Protein AF-A0AAE5H679-F1 (afdb_monomer)

Secondary structure (DSSP, 8-state):
-HHHHHT--GGGSPTT-----HHHHHHHHTT-S-----

InterPro domains:
  IPR027396 DsrEFH-like [G3DSA:3.40.1260.10] (1-38)
  IPR032836 DsrE2-like family [PF13686] (1-37)

pLDDT: mean 87.27, std 3.4, range [72.88, 91.62]

Radius of gyration: 12.34 Å; Cα contacts (8 Å, |Δi|>4): 5; chains: 1; bounding box: 23×17×32 Å

Mean predicted aligned error: 4.58 Å

Foldseek 3Di:
DVCVVVVHDPVVDDPDDDDDDPVRVCVVCVPPPDDDDD

Sequence (38 aa):
MSMELMGIKKEEFIDGGEIGGVASYLGSTEGSGLNLFI

Solvent-accessible surface area (backbone atoms only — not comparable to full-atom values): 2786 Å² total; per-residue (Å²): 108,73,48,66,75,70,69,58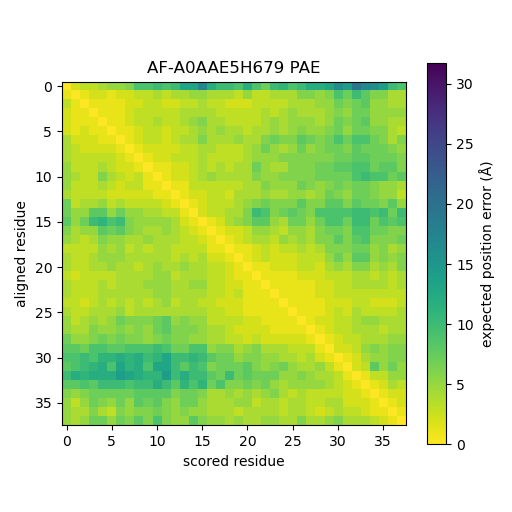,59,78,85,78,55,73,88,93,72,83,94,73,53,71,68,55,51,49,64,72,42,71,85,44,98,70,88,85,90,130

Structure (mmCIF, N/CA/C/O backbone):
data_AF-A0AAE5H679-F1
#
_entry.id   AF-A0AAE5H679-F1
#
loop_
_atom_site.group_PDB
_atom_site.id
_atom_site.type_symbol
_atom_site.label_atom_id
_atom_site.label_alt_id
_atom_site.label_comp_id
_atom_site.label_asym_id
_atom_site.label_entity_id
_atom_site.label_seq_id
_atom_site.pdbx_PDB_ins_code
_atom_site.Cartn_x
_atom_site.Cartn_y
_atom_site.Cartn_z
_atom_site.occupancy
_atom_site.B_iso_or_equiv
_atom_site.auth_seq_id
_atom_site.auth_comp_id
_atom_site.auth_asym_id
_atom_site.auth_atom_id
_atom_site.pdbx_PDB_model_num
ATOM 1 N N . MET A 1 1 ? 3.693 2.455 7.328 1.00 72.88 1 MET A N 1
ATOM 2 C CA . MET A 1 1 ? 4.102 3.863 7.111 1.00 72.88 1 MET A CA 1
ATOM 3 C C . MET A 1 1 ? 2.915 4.808 6.937 1.00 72.88 1 MET A C 1
ATOM 5 O O . MET A 1 1 ? 2.568 5.435 7.923 1.00 72.88 1 MET A O 1
ATOM 9 N N . SER A 1 2 ? 2.248 4.919 5.777 1.00 86.69 2 SER A N 1
ATOM 10 C CA . SER A 1 2 ? 1.154 5.909 5.622 1.00 86.69 2 SER A CA 1
ATOM 11 C C . SER A 1 2 ? -0.090 5.591 6.460 1.00 86.69 2 SER A C 1
ATOM 13 O O . SER A 1 2 ? -0.654 6.486 7.077 1.00 86.69 2 SER A O 1
ATOM 15 N N . MET A 1 3 ? -0.482 4.313 6.541 1.00 90.50 3 MET A N 1
ATOM 16 C CA . MET A 1 3 ? -1.618 3.884 7.373 1.00 90.50 3 MET A CA 1
ATOM 17 C C . MET A 1 3 ? -1.390 4.159 8.864 1.00 90.50 3 MET A C 1
ATOM 19 O O . MET A 1 3 ? -2.274 4.681 9.530 1.00 90.50 3 MET A O 1
ATOM 23 N N . GLU A 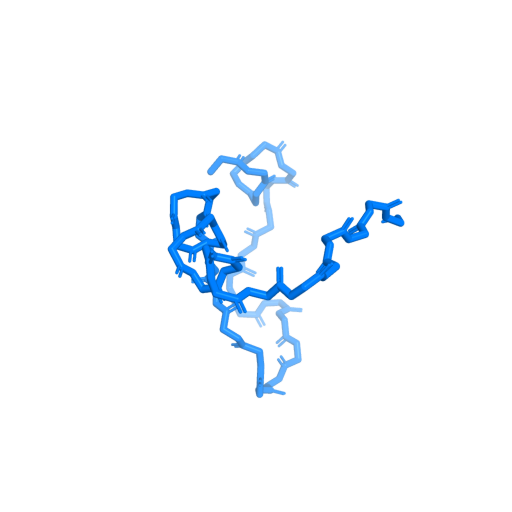1 4 ? -0.185 3.875 9.371 1.00 87.69 4 GLU A N 1
ATOM 24 C CA . GLU A 1 4 ? 0.192 4.156 10.764 1.00 87.69 4 GLU A 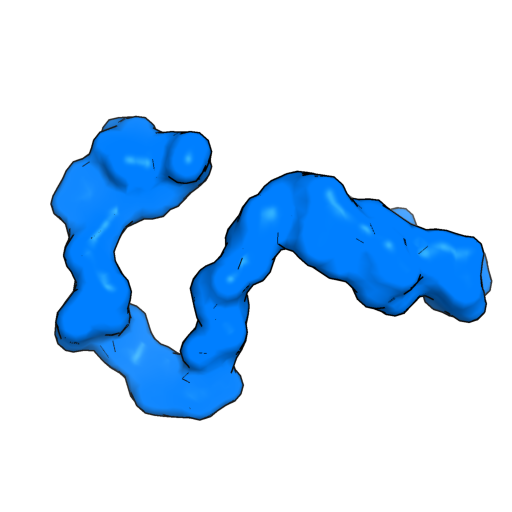CA 1
ATOM 25 C C . GLU A 1 4 ? 0.206 5.659 11.058 1.00 87.69 4 GLU A C 1
ATOM 27 O O . GLU A 1 4 ? -0.251 6.080 12.115 1.00 87.69 4 GLU A O 1
ATOM 32 N N . LEU A 1 5 ? 0.677 6.470 10.104 1.00 90.44 5 LEU A N 1
ATOM 33 C CA . LEU A 1 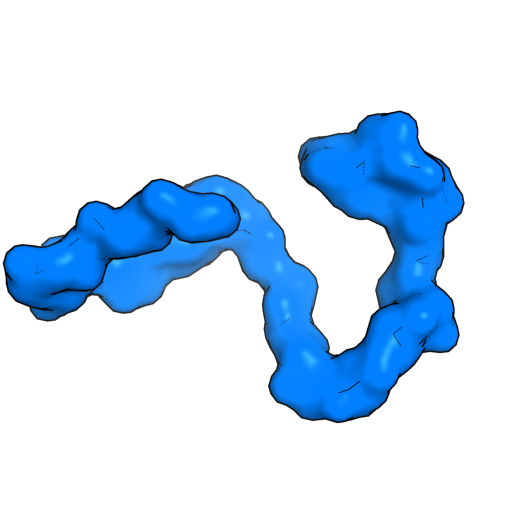5 ? 0.694 7.927 10.229 1.00 90.44 5 LEU A CA 1
ATOM 34 C C . LEU A 1 5 ? -0.720 8.518 10.305 1.00 90.44 5 LEU A C 1
ATOM 36 O O . LEU A 1 5 ? -0.943 9.481 11.033 1.00 90.44 5 LEU A O 1
ATOM 40 N N . MET A 1 6 ? -1.668 7.945 9.561 1.00 91.62 6 MET A N 1
ATOM 41 C CA . MET A 1 6 ? -3.069 8.373 9.577 1.00 91.62 6 MET A CA 1
ATOM 42 C C . MET A 1 6 ? -3.911 7.678 10.660 1.00 91.62 6 MET A C 1
ATOM 44 O O . MET A 1 6 ? -5.071 8.034 10.836 1.00 91.62 6 MET A O 1
ATOM 48 N N . GLY A 1 7 ? -3.352 6.704 11.387 1.00 91.44 7 GLY A N 1
ATOM 49 C CA . GLY A 1 7 ? -4.051 5.966 12.444 1.00 91.44 7 GLY A CA 1
ATOM 50 C C . GLY A 1 7 ? -5.157 5.023 11.953 1.00 91.44 7 GLY A C 1
ATOM 51 O O . GLY A 1 7 ? -6.021 4.656 12.745 1.00 91.44 7 GLY A O 1
ATOM 52 N N . ILE A 1 8 ? -5.140 4.640 10.673 1.00 90.38 8 ILE A N 1
ATOM 53 C CA . ILE A 1 8 ? -6.198 3.842 10.034 1.00 90.38 8 ILE A CA 1
ATOM 54 C C . ILE A 1 8 ? -5.896 2.350 10.191 1.00 90.38 8 ILE A C 1
ATOM 56 O O . ILE A 1 8 ? -4.760 1.905 9.977 1.00 90.38 8 ILE A O 1
ATOM 60 N N . LYS A 1 9 ? -6.917 1.561 10.521 1.00 88.50 9 LYS A N 1
ATOM 61 C CA . LYS A 1 9 ? -6.836 0.105 10.656 1.00 88.50 9 LYS A CA 1
ATOM 62 C C . LYS A 1 9 ? -7.266 -0.612 9.384 1.00 88.50 9 LYS A C 1
ATOM 64 O O . LYS A 1 9 ? -8.041 -0.107 8.580 1.00 88.50 9 LYS A O 1
ATOM 69 N N . LYS A 1 10 ? -6.779 -1.842 9.214 1.00 84.62 10 LYS A N 1
ATOM 70 C CA . LYS A 1 10 ? -7.092 -2.674 8.043 1.00 84.62 10 LYS A CA 1
ATOM 71 C C . LYS A 1 10 ? -8.590 -2.978 7.931 1.00 84.62 10 LYS A C 1
ATOM 73 O O . LYS A 1 10 ? -9.101 -3.058 6.822 1.00 84.62 10 LYS A O 1
ATOM 78 N N . GLU A 1 11 ? -9.279 -3.112 9.060 1.00 88.38 11 GLU A N 1
ATOM 79 C CA . GLU A 1 11 ? -10.715 -3.425 9.117 1.00 88.38 11 GLU A CA 1
ATOM 80 C C . GLU A 1 11 ? -11.618 -2.291 8.599 1.00 88.38 11 GLU A C 1
ATOM 82 O O . GLU A 1 11 ? -12.804 -2.509 8.378 1.00 88.38 11 GLU A O 1
ATOM 87 N N . GLU A 1 12 ? -11.076 -1.085 8.417 1.00 88.38 12 GLU A N 1
ATOM 88 C CA . GLU A 1 12 ? -11.816 0.084 7.926 1.00 88.38 12 GLU A CA 1
ATOM 89 C C . GLU A 1 12 ? -11.839 0.167 6.389 1.00 88.38 12 GLU A C 1
ATOM 91 O O . GLU A 1 12 ? -12.502 1.036 5.821 1.00 88.38 12 GLU A O 1
ATOM 96 N N . PHE A 1 13 ? -11.118 -0.726 5.702 1.00 88.44 13 PHE A N 1
ATOM 97 C CA . PHE A 1 13 ? -11.051 -0.770 4.244 1.00 88.44 13 PHE A CA 1
ATOM 98 C C . PHE A 1 13 ? -12.161 -1.636 3.644 1.00 88.44 13 PHE A C 1
ATOM 100 O O . PHE A 1 13 ? -12.622 -2.606 4.239 1.00 88.44 13 PHE A O 1
ATOM 107 N N . ILE A 1 14 ? -12.550 -1.293 2.416 1.00 91.56 14 ILE A N 1
ATOM 108 C CA . ILE A 1 14 ? -13.425 -2.129 1.591 1.00 91.56 14 ILE A CA 1
ATOM 109 C C . ILE A 1 14 ? -12.653 -3.386 1.169 1.00 91.56 14 ILE A C 1
ATOM 111 O O . ILE A 1 14 ? -11.461 -3.321 0.855 1.00 91.56 14 ILE A O 1
ATOM 115 N N . ASP A 1 15 ? -13.346 -4.523 1.131 1.00 87.56 15 ASP A N 1
ATOM 116 C CA . ASP A 1 15 ? -12.779 -5.792 0.685 1.00 87.56 15 ASP A CA 1
ATOM 117 C C . ASP A 1 15 ? -12.267 -5.735 -0.767 1.00 87.56 15 ASP A C 1
ATOM 119 O O . ASP A 1 15 ? -12.823 -5.051 -1.627 1.00 87.56 15 ASP A O 1
ATOM 123 N N . GLY A 1 16 ? -11.210 -6.503 -1.052 1.00 83.31 16 GLY A N 1
ATOM 124 C CA . GLY A 1 16 ? -10.637 -6.658 -2.397 1.00 83.31 16 GLY A CA 1
ATOM 125 C C . GLY A 1 16 ? -9.366 -5.847 -2.671 1.00 83.31 16 GLY A C 1
ATOM 126 O O . GLY A 1 16 ? -8.774 -6.003 -3.736 1.00 83.31 16 GLY A O 1
ATOM 127 N N . GLY A 1 17 ? -8.921 -5.018 -1.723 1.00 84.38 17 GLY A N 1
ATOM 128 C CA . GLY A 1 17 ? -7.637 -4.316 -1.792 1.00 84.38 17 GLY A CA 1
ATOM 129 C C . GLY A 1 17 ? -6.500 -5.060 -1.084 1.00 84.38 17 GLY A C 1
ATOM 130 O O . GLY A 1 17 ? -6.690 -5.648 -0.018 1.00 84.38 17 GLY A O 1
ATOM 131 N N . GLU A 1 18 ? -5.290 -4.985 -1.641 1.00 85.19 18 GLU A N 1
ATOM 132 C CA . GLU A 1 18 ? -4.067 -5.447 -0.979 1.00 85.19 18 GLU A CA 1
ATOM 133 C C . GLU A 1 18 ? -3.326 -4.281 -0.318 1.00 85.19 18 GLU A C 1
ATOM 135 O O . GLU A 1 18 ? -3.153 -3.211 -0.902 1.00 85.19 18 GLU A O 1
ATOM 140 N N . ILE A 1 19 ? -2.849 -4.496 0.910 1.00 88.00 19 ILE A N 1
ATOM 141 C CA . ILE A 1 19 ? -1.991 -3.526 1.594 1.00 88.00 19 ILE A CA 1
ATOM 142 C C . ILE A 1 19 ? -0.554 -3.754 1.133 1.00 88.00 19 ILE A C 1
ATOM 144 O O . ILE A 1 19 ? 0.047 -4.782 1.446 1.00 88.00 19 ILE A O 1
ATOM 148 N N . GLY A 1 20 ? -0.000 -2.774 0.422 1.00 88.50 20 GLY A N 1
ATOM 149 C CA . GLY A 1 20 ? 1.363 -2.804 -0.099 1.00 88.50 20 GLY A CA 1
ATOM 150 C C . GLY A 1 20 ? 2.239 -1.690 0.466 1.00 88.50 20 GLY A C 1
ATOM 151 O O . GLY A 1 20 ? 1.782 -0.579 0.737 1.00 88.50 20 GLY A O 1
ATOM 152 N N . GLY A 1 21 ? 3.528 -1.987 0.634 1.00 88.00 21 GLY A N 1
ATOM 153 C CA . GLY A 1 21 ? 4.552 -0.983 0.917 1.00 88.00 21 GLY A CA 1
ATOM 154 C C . GLY A 1 21 ? 5.168 -0.405 -0.359 1.00 88.00 21 GLY A C 1
ATOM 155 O O . GLY A 1 21 ? 4.965 -0.920 -1.457 1.00 88.00 21 GLY A O 1
ATOM 156 N N . VAL A 1 22 ? 6.003 0.627 -0.202 1.00 88.88 22 VAL A N 1
ATOM 157 C CA . VAL A 1 22 ? 6.718 1.263 -1.326 1.00 88.88 22 VAL A CA 1
ATOM 158 C C . VAL A 1 22 ? 7.611 0.263 -2.067 1.00 88.88 22 VAL A C 1
ATOM 160 O O . VAL A 1 22 ? 7.625 0.248 -3.289 1.00 88.88 22 VAL A O 1
ATOM 163 N N . ALA A 1 23 ? 8.309 -0.620 -1.346 1.00 87.81 23 ALA A N 1
ATOM 164 C CA . ALA A 1 23 ? 9.135 -1.659 -1.964 1.00 87.81 23 ALA A CA 1
ATOM 165 C C . ALA A 1 23 ? 8.305 -2.648 -2.803 1.00 87.81 23 ALA A C 1
ATOM 167 O O . ALA A 1 23 ? 8.706 -2.994 -3.910 1.00 87.81 23 ALA A O 1
ATOM 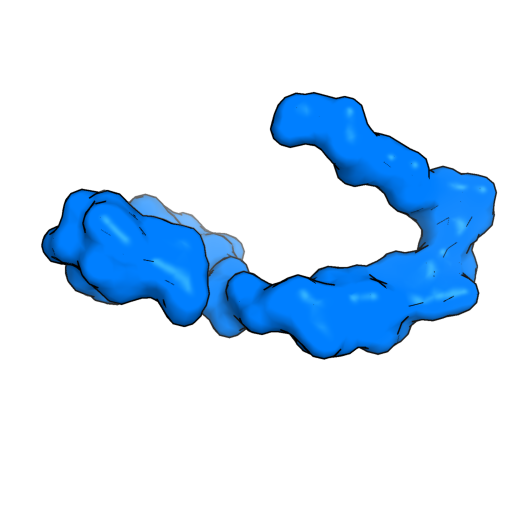168 N N . SE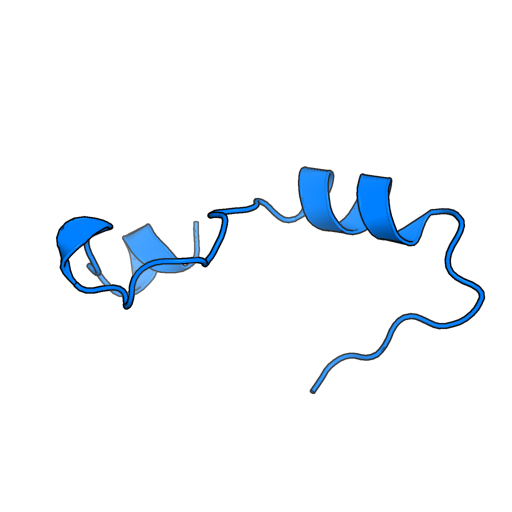R A 1 24 ? 7.127 -3.052 -2.312 1.00 88.75 24 SER A N 1
ATOM 169 C CA . SER A 1 24 ? 6.197 -3.905 -3.062 1.00 88.75 24 SER A CA 1
ATOM 170 C C . SER A 1 24 ? 5.687 -3.204 -4.321 1.00 88.75 24 SER A C 1
ATOM 172 O O . SER A 1 24 ? 5.665 -3.810 -5.385 1.00 88.75 24 SER A O 1
ATOM 174 N N . TYR A 1 25 ? 5.343 -1.915 -4.230 1.00 90.25 25 TYR A N 1
ATOM 175 C CA . TYR A 1 25 ? 4.950 -1.113 -5.391 1.00 90.25 25 TYR A CA 1
ATOM 176 C C . TYR A 1 25 ? 6.069 -1.015 -6.437 1.00 90.25 25 TYR A C 1
ATOM 178 O O . TYR A 1 25 ? 5.825 -1.216 -7.626 1.00 90.25 25 TYR A O 1
ATOM 186 N N . LEU A 1 26 ? 7.301 -0.741 -6.004 1.00 88.62 26 LEU A N 1
ATOM 187 C CA . LEU A 1 26 ? 8.455 -0.644 -6.899 1.00 88.62 26 LEU A CA 1
ATOM 188 C C . LEU A 1 26 ? 8.744 -1.979 -7.593 1.00 88.62 26 LEU A C 1
ATOM 190 O O . LEU A 1 26 ? 8.915 -1.985 -8.805 1.00 88.62 26 LEU A O 1
ATOM 194 N N . GLY A 1 27 ? 8.698 -3.101 -6.869 1.00 89.12 27 GLY A N 1
ATOM 195 C CA . GLY A 1 27 ? 8.843 -4.432 -7.470 1.00 89.12 27 GLY A CA 1
ATOM 196 C C . GLY A 1 27 ? 7.742 -4.752 -8.488 1.00 89.12 27 GLY A C 1
ATOM 197 O O . GLY A 1 27 ? 8.022 -5.272 -9.563 1.00 89.12 27 GLY A O 1
ATOM 198 N N . SER A 1 28 ? 6.491 -4.379 -8.202 1.00 87.69 28 SER A N 1
ATOM 199 C CA . SER A 1 28 ? 5.376 -4.581 -9.139 1.00 87.69 28 SER A CA 1
ATOM 200 C C . SER A 1 28 ? 5.434 -3.662 -10.363 1.00 87.69 28 SER A C 1
ATOM 202 O O . SER A 1 28 ? 4.887 -4.000 -11.411 1.00 87.69 28 SER A O 1
ATOM 204 N N . THR A 1 29 ? 6.079 -2.498 -10.249 1.00 90.00 29 THR A N 1
ATOM 205 C CA . THR A 1 29 ? 6.188 -1.512 -11.337 1.00 90.00 29 THR A CA 1
ATOM 206 C C . THR A 1 29 ? 7.510 -1.566 -12.097 1.00 90.00 29 THR A C 1
ATOM 208 O O . THR A 1 29 ? 7.621 -0.904 -13.124 1.00 90.00 29 THR A O 1
ATOM 211 N N . GLU A 1 30 ? 8.471 -2.389 -11.673 1.00 84.38 30 GLU A N 1
ATOM 212 C CA . GLU A 1 30 ? 9.793 -2.531 -12.301 1.00 84.38 30 GLU A CA 1
ATOM 213 C C . GLU A 1 30 ? 9.713 -2.926 -13.790 1.00 84.38 30 GLU A C 1
ATOM 215 O O . GLU A 1 30 ? 10.528 -2.486 -14.597 1.00 84.38 30 GLU A O 1
ATOM 220 N N . GLY A 1 31 ? 8.689 -3.695 -14.178 1.00 84.69 31 GLY A N 1
ATOM 221 C CA . GLY A 1 31 ? 8.403 -4.059 -15.573 1.00 84.69 31 GLY A CA 1
ATOM 222 C C . GLY A 1 31 ? 7.341 -3.196 -16.264 1.00 84.69 31 GLY A C 1
ATOM 223 O O . GLY A 1 31 ? 6.982 -3.463 -17.412 1.00 84.69 31 GLY A O 1
ATOM 224 N N . SER A 1 32 ? 6.794 -2.193 -15.578 1.00 85.88 32 SER A N 1
ATOM 225 C CA . SER A 1 32 ? 5.734 -1.346 -16.117 1.00 85.88 32 SER A CA 1
ATOM 226 C C . SER A 1 32 ? 6.341 -0.241 -16.977 1.00 85.88 32 SER A C 1
ATOM 228 O O . SER A 1 32 ? 7.174 0.534 -16.517 1.00 85.88 32 SER A O 1
ATOM 230 N N . GLY A 1 33 ? 5.903 -0.125 -18.234 1.00 84.75 33 GLY A N 1
ATOM 231 C CA . GLY A 1 33 ? 6.387 0.918 -19.150 1.00 84.75 33 GLY A CA 1
ATOM 232 C C . GLY A 1 33 ? 5.993 2.343 -18.742 1.00 84.75 33 GLY A C 1
ATOM 233 O O . GLY A 1 33 ? 6.520 3.301 -19.300 1.00 84.75 33 GLY A O 1
ATOM 234 N N . LEU A 1 34 ? 5.076 2.479 -17.779 1.00 81.25 34 LEU A N 1
ATOM 235 C CA . LEU A 1 34 ? 4.6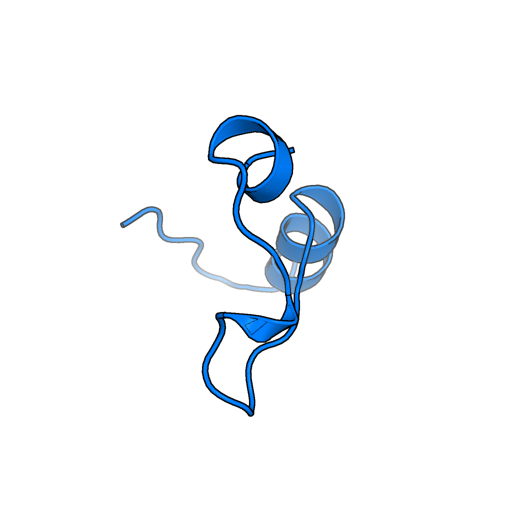37 3.736 -17.182 1.00 81.25 34 LEU A CA 1
ATOM 236 C C . LEU A 1 34 ? 4.406 3.549 -15.676 1.00 81.25 34 LEU A C 1
ATOM 238 O O . LEU A 1 34 ? 3.816 2.557 -15.241 1.00 81.25 34 LEU A O 1
ATOM 242 N N . ASN A 1 35 ? 4.831 4.544 -14.899 1.00 87.94 35 ASN A N 1
ATOM 243 C CA . ASN A 1 35 ? 4.560 4.694 -13.472 1.00 87.94 35 ASN A CA 1
ATOM 244 C C . ASN A 1 35 ? 3.960 6.095 -13.270 1.00 87.94 35 ASN A C 1
ATOM 246 O O . ASN A 1 35 ? 4.588 7.086 -13.643 1.00 87.94 35 ASN A O 1
ATOM 250 N N . LEU A 1 36 ? 2.724 6.171 -12.770 1.00 87.06 36 LEU A N 1
ATOM 251 C CA . LEU A 1 36 ? 1.991 7.426 -12.590 1.00 87.06 36 LEU A CA 1
ATOM 252 C C . LEU A 1 36 ? 1.821 7.712 -11.098 1.00 87.06 36 LEU A C 1
ATOM 254 O O . LEU A 1 36 ? 1.509 6.810 -10.325 1.00 87.06 36 LEU A O 1
ATOM 258 N N . PHE A 1 37 ? 1.984 8.977 -10.717 1.00 88.94 37 PHE A N 1
ATOM 259 C CA . PHE A 1 37 ? 1.688 9.474 -9.378 1.00 88.94 37 PHE A CA 1
ATOM 260 C C . PHE A 1 37 ? 0.486 10.415 -9.477 1.00 88.94 37 PHE A C 1
ATOM 262 O O . PH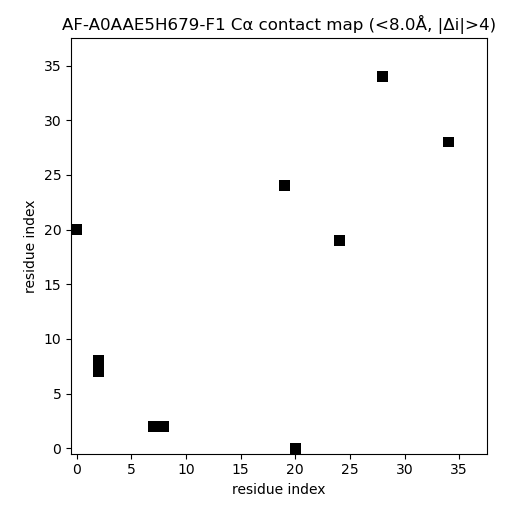E A 1 37 ? 0.572 11.437 -10.162 1.00 88.94 37 PHE A O 1
ATOM 269 N N . ILE A 1 38 ? -0.632 10.031 -8.857 1.00 83.62 38 ILE A N 1
ATOM 270 C CA 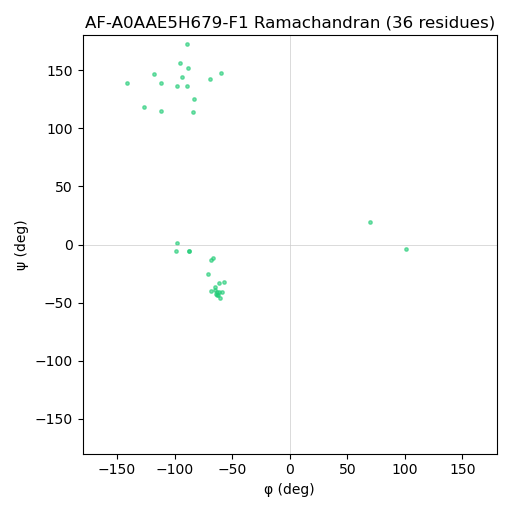. ILE A 1 38 ? -1.927 10.728 -8.905 1.00 83.62 38 ILE A CA 1
ATOM 271 C C . ILE A 1 38 ? -2.391 10.985 -7.476 1.00 83.62 38 ILE A C 1
ATOM 273 O O . ILE A 1 38 ? -2.266 10.047 -6.656 1.00 83.62 38 ILE A O 1
#

Organism: Clostridium beijerinckii (NCBI:txid1520)